Protein AF-A0A7S1UW50-F1 (afdb_monomer_lite)

Secondary structure (DSSP, 8-state):
-HHHHHHHHHHHHS--SGGG---TTSPP--HHHHHHHHHHHHHHHHHTT-SS--HHHHHHHHHHHHHHHHHHHB-TTS-B-TTTT-TT---HHHHTT--

InterPro domains:
  IPR027417 P-loop containing nucleoside triphosphate hydrolase [G3DSA:3.40.50.300] (1-83)
  IPR031327 Mini-chromosome maintenance protein [PTHR11630] (2-91)
  IPR041562 MCM, AAA-lid domain [PF17855] (2-68)

Foldseek 3Di:
DLVLLVVLLCCVQDVPDPVPPDDPLADHSDVVVSVVLVVQQCVVCVVVVHPDRDPVSSVVSSVVVVVVQLVQQADPVRDGHRNRNDPVDDPPVVVVVVD

pLDDT: mean 75.84, std 18.44, range [42.31, 97.25]

Structure (mmCIF, N/CA/C/O backbone):
data_AF-A0A7S1UW50-F1
#
_entry.id   AF-A0A7S1UW50-F1
#
loop_
_atom_site.group_PDB
_atom_site.id
_atom_site.type_symbol
_atom_site.label_atom_id
_atom_site.label_alt_id
_atom_site.label_comp_id
_atom_site.label_asym_id
_atom_site.label_entity_id
_atom_site.label_seq_id
_atom_site.pdbx_PDB_ins_code
_atom_site.Cartn_x
_atom_site.Cartn_y
_atom_site.Cartn_z
_atom_site.occupancy
_atom_site.B_iso_or_equiv
_atom_site.auth_seq_id
_atom_site.auth_comp_id
_atom_site.auth_asym_id
_atom_site.auth_atom_id
_atom_site.pdbx_PDB_model_num
ATOM 1 N N . ALA A 1 1 ? -9.213 6.275 1.592 1.00 87.31 1 ALA A N 1
ATOM 2 C CA . ALA A 1 1 ? -8.566 4.966 1.321 1.00 87.31 1 ALA A CA 1
ATOM 3 C C . ALA A 1 1 ? -8.734 4.488 -0.131 1.00 87.31 1 ALA A C 1
ATOM 5 O O . ALA A 1 1 ? -7.759 4.489 -0.870 1.00 87.31 1 ALA A O 1
ATOM 6 N N . ALA A 1 2 ? -9.939 4.103 -0.581 1.00 90.62 2 ALA A N 1
ATOM 7 C CA . ALA A 1 2 ? -10.135 3.483 -1.905 1.00 90.62 2 ALA A CA 1
ATOM 8 C C . ALA A 1 2 ? -9.682 4.353 -3.098 1.00 90.62 2 ALA A C 1
ATOM 10 O O . ALA A 1 2 ? -9.067 3.836 -4.031 1.00 90.62 2 ALA A O 1
ATOM 11 N N . SER A 1 3 ? -9.936 5.667 -3.054 1.00 93.12 3 SER A N 1
ATOM 12 C CA . SER A 1 3 ? -9.510 6.604 -4.104 1.00 93.12 3 SER A CA 1
ATOM 13 C C . SER A 1 3 ? -7.991 6.628 -4.289 1.00 93.12 3 SER A C 1
ATOM 15 O O . SER A 1 3 ? -7.530 6.599 -5.422 1.00 93.12 3 SER A O 1
ATOM 17 N N . ILE A 1 4 ? -7.228 6.569 -3.194 1.00 93.56 4 ILE A N 1
ATOM 18 C CA . ILE A 1 4 ? -5.755 6.585 -3.199 1.00 93.56 4 ILE A CA 1
ATOM 19 C C . ILE A 1 4 ? -5.203 5.329 -3.868 1.00 93.56 4 ILE A C 1
ATOM 21 O O . ILE A 1 4 ? -4.358 5.412 -4.754 1.00 93.56 4 ILE A O 1
ATOM 25 N N . LEU A 1 5 ? -5.726 4.156 -3.496 1.00 91.38 5 LEU A N 1
ATOM 26 C CA . LEU A 1 5 ? -5.307 2.891 -4.106 1.00 91.38 5 LEU A CA 1
ATOM 27 C C . LEU A 1 5 ? -5.638 2.852 -5.603 1.00 91.38 5 LEU A C 1
ATOM 29 O O . LEU A 1 5 ? -4.839 2.364 -6.402 1.00 91.38 5 LEU A O 1
ATOM 33 N N . LYS A 1 6 ? -6.806 3.383 -5.989 1.00 90.94 6 LYS A N 1
ATOM 34 C CA . LYS A 1 6 ? -7.215 3.496 -7.393 1.00 90.94 6 LYS A CA 1
ATOM 35 C C . LYS A 1 6 ? -6.283 4.428 -8.161 1.00 90.94 6 LYS A C 1
ATOM 37 O O . LYS A 1 6 ? -5.825 4.051 -9.233 1.00 90.94 6 LYS A O 1
ATOM 42 N N . GLU A 1 7 ? -6.019 5.618 -7.639 1.00 90.25 7 GLU A N 1
ATOM 43 C CA . GLU A 1 7 ? -5.156 6.610 -8.279 1.00 90.25 7 GLU A CA 1
ATOM 44 C C . GLU A 1 7 ? -3.735 6.074 -8.456 1.00 90.25 7 GLU A C 1
ATOM 46 O O . GLU A 1 7 ? -3.210 6.079 -9.569 1.00 90.25 7 GLU A O 1
ATOM 51 N N . TYR A 1 8 ? -3.165 5.484 -7.403 1.00 88.38 8 TYR A N 1
ATOM 52 C CA . TYR A 1 8 ? -1.866 4.826 -7.476 1.00 88.38 8 TYR A CA 1
ATOM 53 C C . TYR A 1 8 ? -1.837 3.723 -8.542 1.00 88.38 8 TYR A C 1
ATOM 55 O O . TYR A 1 8 ? -0.941 3.694 -9.384 1.00 88.38 8 TYR A O 1
ATOM 63 N N . PHE A 1 9 ? -2.846 2.845 -8.566 1.00 87.19 9 PHE A N 1
ATOM 64 C CA . PHE A 1 9 ? -2.944 1.780 -9.565 1.00 87.19 9 PHE A CA 1
ATOM 65 C C . PHE A 1 9 ? -3.059 2.317 -11.000 1.00 87.19 9 PHE A C 1
ATOM 67 O O . PHE A 1 9 ? -2.434 1.767 -11.909 1.00 87.19 9 PHE A O 1
ATOM 74 N N . MET A 1 10 ? -3.836 3.382 -11.217 1.00 87.31 10 MET A N 1
ATOM 75 C CA . MET A 1 10 ? -3.984 3.997 -12.540 1.00 87.31 10 MET A CA 1
ATOM 76 C C . MET A 1 10 ? -2.679 4.640 -13.004 1.00 87.31 10 MET A C 1
ATOM 78 O O . MET A 1 10 ? -2.274 4.390 -14.136 1.00 87.31 10 MET A O 1
ATOM 82 N N . ASN A 1 11 ? -1.982 5.357 -12.120 1.00 84.19 11 ASN A N 1
ATOM 83 C CA . ASN A 1 11 ? -0.675 5.950 -12.408 1.00 84.19 11 ASN A CA 1
ATOM 84 C C . ASN A 1 11 ? 0.384 4.887 -12.732 1.00 84.19 11 ASN A C 1
ATOM 86 O O . ASN A 1 11 ? 1.231 5.087 -13.602 1.00 84.19 11 ASN A O 1
ATOM 90 N N . LEU A 1 12 ? 0.326 3.732 -12.063 1.00 77.75 12 LEU A N 1
ATOM 91 C CA . LEU A 1 12 ? 1.217 2.608 -12.338 1.00 77.75 12 LEU A CA 1
ATOM 92 C C . LEU A 1 12 ? 0.896 1.974 -13.707 1.00 77.75 12 LEU A C 1
ATOM 94 O O . LEU A 1 12 ? 1.790 1.625 -14.482 1.00 77.75 12 LEU A O 1
ATOM 98 N N . ARG A 1 13 ? -0.395 1.797 -14.017 1.00 77.81 13 ARG A N 1
ATOM 99 C CA . ARG A 1 13 ? -0.859 1.105 -15.227 1.00 77.81 13 ARG A CA 1
ATOM 100 C C . ARG A 1 13 ? -0.731 1.946 -16.495 1.00 77.81 13 ARG A C 1
ATOM 102 O O . ARG A 1 13 ? -0.337 1.393 -17.521 1.00 77.81 13 ARG A O 1
ATOM 109 N N . TYR A 1 14 ? -1.061 3.228 -16.412 1.00 77.62 14 TYR A N 1
ATOM 110 C CA . TYR A 1 14 ? -1.041 4.190 -17.509 1.00 77.62 14 TYR A CA 1
ATOM 111 C C . TYR A 1 14 ? -0.127 5.356 -17.126 1.00 77.62 14 TYR A C 1
ATOM 113 O O . TYR A 1 14 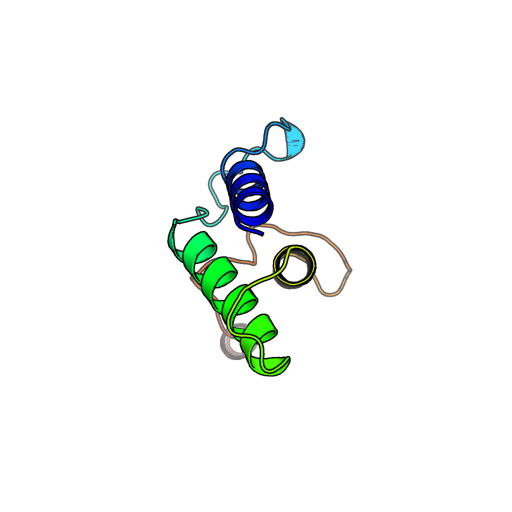? -0.617 6.419 -16.746 1.00 77.62 14 TYR A O 1
ATOM 121 N N . PRO A 1 15 ? 1.202 5.164 -17.166 1.00 69.75 15 PRO A N 1
ATOM 122 C CA . PRO A 1 1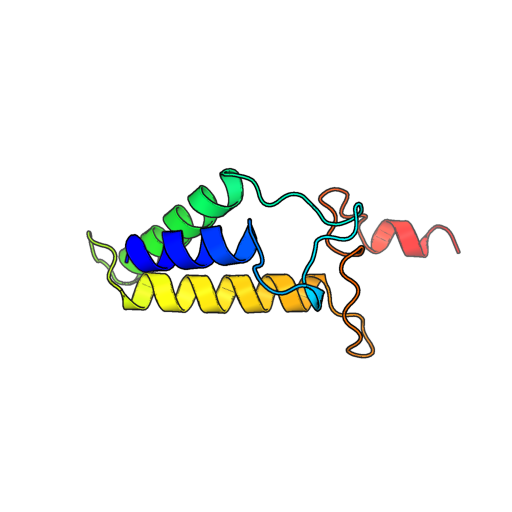5 ? 2.114 6.261 -16.902 1.00 69.75 15 PRO A CA 1
ATOM 123 C C . PRO A 1 15 ? 1.921 7.338 -17.975 1.00 69.75 15 PRO A C 1
ATOM 125 O O . PRO A 1 15 ? 2.130 7.084 -19.157 1.00 69.75 15 PRO A O 1
ATOM 128 N N . THR A 1 16 ? 1.512 8.532 -17.555 1.00 61.69 16 THR A N 1
ATOM 129 C CA . THR A 1 16 ? 1.293 9.698 -18.430 1.00 61.69 16 THR A CA 1
ATOM 130 C C . THR A 1 16 ? 2.604 10.296 -18.953 1.00 61.69 16 THR A C 1
ATOM 132 O O . THR A 1 16 ? 2.604 11.079 -19.894 1.00 61.69 16 THR A O 1
ATOM 135 N N . ASP A 1 17 ? 3.724 9.941 -18.325 1.00 61.22 17 ASP A N 1
ATOM 136 C CA . ASP A 1 17 ? 5.049 10.473 -18.618 1.00 61.22 17 ASP A CA 1
ATOM 137 C C . ASP A 1 17 ? 5.721 9.661 -19.739 1.00 61.22 17 ASP A C 1
ATOM 139 O O . ASP A 1 17 ? 5.911 8.445 -19.612 1.00 61.22 17 ASP A O 1
ATOM 143 N N . GLU A 1 18 ? 6.092 10.329 -20.833 1.00 54.94 18 GLU A N 1
ATOM 144 C CA . GLU A 1 18 ? 6.716 9.726 -22.018 1.00 54.94 18 GLU A CA 1
ATOM 145 C C . GLU A 1 18 ? 8.025 8.992 -21.669 1.00 54.94 18 GLU A C 1
ATOM 147 O O . GLU A 1 18 ? 8.354 7.960 -22.252 1.00 54.94 18 GLU A O 1
ATOM 152 N N . HIS A 1 19 ? 8.745 9.443 -20.635 1.00 53.91 19 HIS A N 1
ATOM 153 C CA . HIS A 1 19 ? 9.968 8.788 -20.153 1.00 53.91 19 HIS A CA 1
ATOM 154 C C . HIS A 1 19 ? 9.694 7.542 -19.291 1.00 53.91 19 HIS A C 1
ATOM 156 O O . HIS A 1 19 ? 10.587 6.721 -19.050 1.00 53.91 19 HIS A O 1
ATOM 162 N N . ARG A 1 20 ? 8.451 7.358 -18.827 1.00 53.06 20 ARG A N 1
ATOM 163 C CA . ARG A 1 20 ? 8.001 6.181 -18.069 1.00 53.06 20 ARG A CA 1
ATOM 164 C C . ARG A 1 20 ? 7.292 5.141 -18.928 1.00 53.06 20 ARG A C 1
ATOM 166 O O . ARG A 1 20 ? 7.009 4.068 -18.382 1.00 53.06 20 ARG A O 1
ATOM 173 N N . VAL A 1 21 ? 7.069 5.418 -20.218 1.00 53.31 21 VAL A N 1
ATOM 174 C CA . VAL A 1 21 ? 6.481 4.486 -21.191 1.00 53.31 21 VAL A CA 1
ATOM 175 C C . VAL A 1 21 ? 7.143 3.123 -21.038 1.00 53.31 21 VAL A C 1
ATOM 177 O O . VAL A 1 21 ? 8.371 2.997 -20.967 1.00 53.31 21 VAL A O 1
ATOM 180 N N . ARG A 1 22 ? 6.304 2.097 -20.879 1.00 53.19 22 ARG A N 1
ATOM 181 C CA . ARG A 1 22 ? 6.757 0.719 -20.720 1.00 53.19 22 A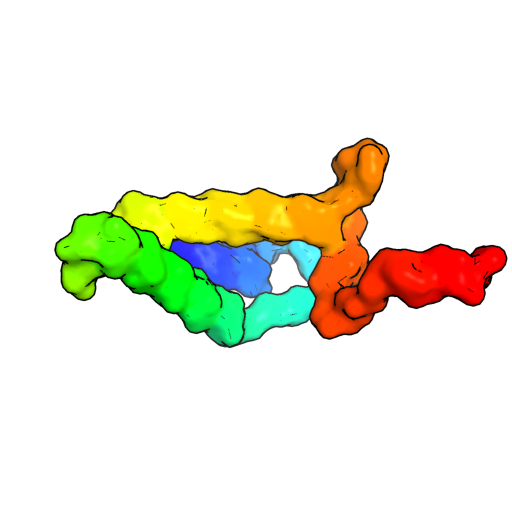RG A CA 1
ATOM 182 C C . ARG A 1 22 ? 7.588 0.352 -21.943 1.00 53.19 22 ARG A C 1
ATOM 184 O O . ARG A 1 22 ? 7.037 0.211 -23.029 1.00 53.19 22 ARG A O 1
ATOM 191 N N . LYS A 1 23 ? 8.895 0.158 -21.754 1.00 50.91 23 LYS A N 1
ATOM 192 C CA . LYS A 1 23 ? 9.651 -0.708 -22.660 1.00 50.91 23 LYS A CA 1
ATOM 193 C C . LYS A 1 23 ? 8.974 -2.077 -22.620 1.00 50.91 23 LYS A C 1
ATOM 195 O O . LYS A 1 23 ? 8.565 -2.511 -21.538 1.00 50.91 23 LYS A O 1
ATOM 200 N N . GLU A 1 24 ? 8.834 -2.701 -23.782 1.00 50.59 24 GLU A N 1
ATOM 201 C CA . GLU A 1 24 ? 8.071 -3.936 -24.024 1.00 50.59 24 GLU A CA 1
ATOM 202 C C . GLU A 1 24 ? 8.424 -5.085 -23.051 1.00 50.59 24 GLU A C 1
ATOM 204 O O . GLU A 1 24 ? 7.588 -5.944 -22.789 1.00 50.59 24 GLU A O 1
ATOM 209 N N . ASP A 1 25 ? 9.593 -5.021 -22.406 1.00 49.84 25 ASP A N 1
ATOM 210 C CA . ASP A 1 25 ? 10.100 -5.988 -21.423 1.00 49.84 25 ASP A CA 1
ATOM 211 C C . ASP A 1 25 ? 9.630 -5.781 -19.965 1.00 49.84 25 ASP A C 1
ATOM 213 O O . ASP A 1 25 ? 10.055 -6.501 -19.060 1.00 49.84 25 ASP A O 1
ATOM 217 N N . THR A 1 26 ? 8.770 -4.796 -19.682 1.00 55.62 26 THR A N 1
ATOM 218 C CA . THR A 1 26 ? 8.318 -4.525 -18.301 1.00 55.62 26 THR A CA 1
ATOM 219 C C . THR A 1 26 ? 7.098 -5.375 -17.941 1.00 55.62 26 THR A C 1
ATOM 221 O O . THR A 1 26 ? 6.100 -5.376 -18.663 1.00 55.62 26 THR A O 1
ATOM 224 N N . VAL A 1 27 ? 7.128 -6.048 -16.781 1.00 57.91 27 VAL A N 1
ATOM 225 C CA . VAL A 1 27 ? 6.009 -6.873 -16.285 1.00 57.91 27 VAL A CA 1
ATOM 226 C C . VAL A 1 27 ? 4.697 -6.080 -16.311 1.00 57.91 27 VAL A C 1
ATOM 228 O O . VAL A 1 27 ? 4.620 -4.998 -15.719 1.00 57.91 27 VAL A O 1
ATOM 231 N N . PRO A 1 28 ? 3.634 -6.597 -16.950 1.00 60.38 28 PRO A N 1
ATOM 232 C CA . PRO A 1 28 ? 2.363 -5.899 -16.993 1.00 60.38 28 PRO A CA 1
ATOM 233 C C . PRO A 1 28 ? 1.775 -5.777 -15.584 1.00 60.38 28 PRO A C 1
ATOM 235 O O . PRO A 1 28 ? 1.613 -6.760 -14.861 1.00 60.38 28 PRO A O 1
ATOM 238 N N . ILE A 1 29 ? 1.405 -4.556 -15.199 1.00 70.00 29 ILE A N 1
ATOM 239 C CA . ILE A 1 29 ? 0.648 -4.307 -13.967 1.00 70.00 29 ILE A CA 1
ATOM 240 C C . ILE A 1 29 ? -0.770 -4.821 -14.168 1.00 70.00 29 ILE A C 1
ATOM 242 O O . ILE A 1 29 ? -1.538 -4.289 -14.975 1.00 70.00 29 ILE A O 1
ATOM 246 N N . THR A 1 30 ? -1.082 -5.902 -13.459 1.00 76.81 30 THR A N 1
ATOM 247 C CA . THR A 1 30 ? -2.360 -6.612 -13.532 1.00 76.81 30 THR A CA 1
ATOM 248 C C . THR A 1 30 ? -3.261 -6.247 -12.358 1.00 76.81 30 THR A C 1
ATOM 250 O O . THR A 1 30 ? -2.817 -5.712 -11.341 1.00 76.81 30 THR A O 1
ATOM 253 N N . THR A 1 31 ? -4.543 -6.589 -12.468 1.00 82.38 31 THR A N 1
ATOM 254 C CA . THR A 1 31 ? -5.540 -6.445 -11.392 1.00 82.38 31 THR A CA 1
ATOM 255 C C . THR A 1 31 ? -5.121 -7.130 -10.088 1.00 82.38 31 THR A C 1
ATOM 257 O O . THR A 1 31 ? -5.486 -6.663 -9.013 1.00 82.38 31 THR A O 1
ATOM 260 N N . ARG A 1 32 ? -4.264 -8.160 -10.153 1.00 83.38 32 ARG A N 1
ATOM 261 C CA . ARG A 1 32 ? -3.674 -8.818 -8.977 1.00 83.38 32 ARG A CA 1
ATOM 262 C C . ARG A 1 32 ? -2.923 -7.845 -8.064 1.00 83.38 32 ARG A C 1
ATOM 264 O O . ARG A 1 32 ? -2.927 -8.036 -6.850 1.00 83.38 32 ARG A O 1
ATOM 271 N N . GLN A 1 33 ? -2.278 -6.819 -8.623 1.00 84.44 33 GLN A N 1
ATOM 272 C CA . GLN A 1 33 ? -1.574 -5.815 -7.821 1.00 84.44 33 GLN A CA 1
ATOM 273 C C . GLN A 1 33 ? -2.553 -4.936 -7.043 1.00 84.44 33 GLN A C 1
ATOM 275 O O . GLN A 1 33 ? -2.324 -4.677 -5.866 1.00 84.44 33 GLN A O 1
ATOM 280 N N . LEU A 1 34 ? -3.683 -4.562 -7.650 1.00 89.81 34 LEU A N 1
ATOM 281 C CA . LEU A 1 34 ? -4.736 -3.826 -6.951 1.00 89.81 34 LEU A CA 1
ATOM 282 C C . LEU A 1 34 ? -5.307 -4.644 -5.785 1.00 89.81 34 LEU A C 1
ATOM 284 O O . LEU A 1 34 ? -5.442 -4.131 -4.679 1.00 89.81 34 LEU A O 1
ATOM 288 N N . GLU A 1 35 ? -5.575 -5.934 -5.993 1.00 91.81 35 GLU A N 1
ATOM 289 C CA . GLU A 1 35 ? -6.014 -6.809 -4.902 1.00 91.81 35 GLU A CA 1
ATOM 290 C C . GLU A 1 35 ? -4.966 -6.945 -3.792 1.00 91.81 35 GLU A C 1
ATOM 292 O O . GLU A 1 35 ? -5.315 -7.028 -2.616 1.00 91.81 35 GLU A O 1
ATOM 297 N N . ALA A 1 36 ? -3.679 -6.999 -4.151 1.00 91.69 36 ALA A N 1
ATOM 298 C CA . ALA A 1 36 ? -2.598 -7.053 -3.175 1.00 91.69 36 ALA A CA 1
ATOM 299 C C . ALA A 1 36 ? -2.557 -5.779 -2.319 1.00 91.69 36 ALA A C 1
ATOM 301 O O . ALA A 1 36 ? -2.475 -5.890 -1.099 1.00 91.69 36 ALA A O 1
ATOM 302 N N . LEU A 1 37 ? -2.698 -4.600 -2.934 1.00 92.69 37 LEU A N 1
ATOM 303 C CA . LEU A 1 37 ? -2.797 -3.323 -2.222 1.00 92.69 37 LEU A CA 1
ATOM 304 C C . LEU A 1 37 ? -3.989 -3.313 -1.253 1.00 92.69 37 LEU A C 1
ATOM 306 O O . LEU A 1 37 ? -3.822 -2.987 -0.083 1.00 92.69 37 LEU A O 1
ATOM 310 N N . ILE A 1 38 ? -5.168 -3.758 -1.704 1.00 95.00 38 ILE A N 1
ATOM 311 C CA . ILE A 1 38 ? -6.366 -3.849 -0.853 1.00 95.00 38 ILE A CA 1
ATOM 312 C C . ILE A 1 38 ? -6.119 -4.776 0.346 1.00 95.00 38 ILE A C 1
ATOM 314 O O . ILE A 1 38 ? -6.410 -4.401 1.482 1.00 95.00 38 ILE A O 1
ATOM 318 N N . ARG A 1 39 ? -5.549 -5.967 0.115 1.00 96.56 39 ARG A N 1
ATOM 319 C CA . ARG A 1 39 ? -5.239 -6.931 1.185 1.00 96.56 39 ARG A CA 1
ATOM 320 C C . ARG A 1 39 ? -4.235 -6.370 2.193 1.00 96.56 39 ARG A C 1
ATOM 322 O O . ARG A 1 39 ? -4.423 -6.565 3.391 1.00 96.56 39 ARG A O 1
ATOM 329 N N . LEU A 1 40 ? -3.200 -5.668 1.732 1.00 96.06 40 LEU A N 1
ATOM 330 C CA . LEU A 1 40 ? -2.204 -5.038 2.603 1.00 96.06 40 LEU A CA 1
ATOM 331 C C . LEU A 1 40 ? -2.823 -3.927 3.460 1.00 96.06 40 LEU A C 1
ATOM 333 O O . LEU A 1 40 ? -2.603 -3.905 4.669 1.00 96.06 40 LEU A O 1
ATOM 337 N N . SER A 1 41 ? -3.655 -3.059 2.878 1.00 96.94 41 SER A N 1
ATOM 338 C CA . SER A 1 41 ? -4.321 -1.994 3.640 1.00 96.94 41 SER A CA 1
ATOM 339 C C . SER A 1 41 ? -5.294 -2.559 4.680 1.00 96.94 41 SER A C 1
ATOM 341 O O . SER A 1 41 ? -5.343 -2.076 5.808 1.00 96.94 41 SER A O 1
ATOM 343 N N . GLN A 1 42 ? -6.018 -3.634 4.349 1.00 97.12 42 GLN A N 1
ATOM 344 C CA . GLN A 1 42 ? -6.856 -4.357 5.314 1.00 97.12 42 GLN A CA 1
ATOM 345 C C . GLN A 1 42 ? -6.032 -5.016 6.427 1.00 97.12 42 GLN A C 1
ATOM 347 O O . GLN A 1 42 ? -6.453 -5.017 7.581 1.00 97.12 42 GLN A O 1
ATOM 352 N N . ALA A 1 43 ? -4.867 -5.581 6.103 1.00 97.25 43 ALA A N 1
ATOM 353 C CA . ALA A 1 43 ? -3.982 -6.180 7.096 1.00 97.25 43 ALA A CA 1
ATOM 354 C C . ALA A 1 43 ? -3.447 -5.133 8.087 1.00 97.25 43 ALA A C 1
ATOM 356 O O . ALA A 1 43 ? -3.433 -5.405 9.286 1.00 97.25 43 ALA A O 1
ATOM 357 N N . ARG A 1 44 ? -3.084 -3.929 7.618 1.00 96.25 44 ARG A N 1
ATOM 358 C CA . ARG A 1 44 ? -2.667 -2.817 8.492 1.00 96.25 44 ARG A CA 1
ATOM 359 C C . ARG A 1 44 ? -3.808 -2.361 9.404 1.00 96.25 44 ARG A C 1
ATOM 361 O O . ARG A 1 44 ? -3.610 -2.265 10.611 1.00 96.25 44 ARG A O 1
ATOM 368 N N . ALA A 1 45 ? -5.020 -2.196 8.869 1.00 97.19 45 ALA A N 1
ATOM 369 C CA . ALA A 1 45 ? -6.194 -1.866 9.680 1.00 97.19 45 ALA A CA 1
ATOM 370 C C . ALA A 1 45 ? -6.439 -2.906 10.792 1.00 97.19 45 ALA A C 1
ATOM 372 O O . ALA A 1 45 ? -6.596 -2.534 11.956 1.00 97.19 45 ALA A O 1
ATOM 373 N N . LYS A 1 46 ? -6.352 -4.203 10.457 1.00 97.19 46 LYS A N 1
ATOM 374 C CA . LYS A 1 46 ? -6.466 -5.311 11.421 1.00 97.19 46 LYS A CA 1
ATOM 375 C C . LYS A 1 46 ? -5.348 -5.322 12.464 1.00 97.19 46 LYS A C 1
ATOM 377 O O . LYS A 1 46 ? -5.623 -5.598 13.626 1.00 97.19 46 LYS A O 1
ATOM 382 N N . ALA A 1 47 ? -4.110 -5.009 12.079 1.00 96.94 47 ALA A N 1
ATOM 383 C CA . ALA A 1 47 ? -2.987 -4.900 13.014 1.00 96.94 47 ALA A CA 1
ATOM 384 C C . ALA A 1 47 ? -3.205 -3.779 14.046 1.00 96.94 47 ALA A C 1
ATOM 386 O O . ALA A 1 47 ? -2.781 -3.898 15.192 1.00 96.94 47 ALA A O 1
ATOM 387 N N . CYS A 1 48 ? -3.930 -2.730 13.659 1.00 96.12 48 CYS A N 1
ATOM 388 C CA . CYS A 1 48 ? -4.374 -1.656 14.545 1.00 96.12 48 CYS A CA 1
ATOM 389 C C . CYS A 1 48 ? -5.709 -1.951 15.255 1.00 96.12 48 CYS A C 1
ATOM 391 O O . CYS A 1 48 ? -6.284 -1.033 15.833 1.00 96.12 48 CYS A O 1
ATOM 393 N N . LEU A 1 49 ? -6.223 -3.188 15.194 1.00 97.00 49 LEU A N 1
ATOM 394 C CA . LEU A 1 49 ? -7.509 -3.603 15.774 1.00 97.00 49 LEU A CA 1
ATOM 395 C C . LEU A 1 49 ? -8.715 -2.783 15.272 1.00 97.00 49 LEU A C 1
ATOM 397 O O . LEU A 1 49 ? -9.660 -2.534 16.018 1.00 97.00 49 LEU A O 1
ATOM 401 N N . ARG A 1 50 ? -8.687 -2.350 14.005 1.00 96.88 50 ARG A N 1
ATOM 402 C CA . ARG A 1 50 ? -9.777 -1.604 13.359 1.00 96.88 50 ARG A CA 1
ATOM 403 C C . ARG A 1 50 ? -10.494 -2.454 12.317 1.00 96.88 50 ARG A C 1
ATOM 405 O O . ARG A 1 50 ? -9.858 -3.165 11.539 1.00 96.88 50 ARG A O 1
ATOM 412 N N . ASP A 1 51 ? -11.811 -2.280 12.240 1.00 95.12 51 ASP A N 1
ATOM 413 C CA . ASP A 1 51 ? -12.665 -2.943 11.243 1.00 95.12 51 ASP A CA 1
ATOM 414 C C . ASP A 1 51 ? -12.672 -2.234 9.880 1.00 95.12 51 ASP A C 1
ATOM 416 O O . ASP A 1 51 ? -13.008 -2.834 8.858 1.00 95.12 51 ASP A O 1
ATOM 420 N N . TYR A 1 52 ? -12.272 -0.958 9.849 1.00 95.75 52 TYR A N 1
ATOM 421 C CA . TYR A 1 52 ? -12.280 -0.123 8.650 1.00 95.75 52 TYR A CA 1
ATOM 422 C C . TYR A 1 52 ? -10.880 0.377 8.307 1.00 95.75 52 TYR A C 1
ATOM 424 O O . TYR A 1 52 ? -10.083 0.716 9.180 1.00 95.75 52 TYR A O 1
ATOM 432 N N . VAL A 1 53 ? -10.610 0.449 7.005 1.00 97.00 53 VAL A N 1
ATOM 433 C CA . VAL A 1 53 ? -9.356 0.964 6.449 1.00 97.00 53 VAL A CA 1
ATOM 434 C C . VAL A 1 53 ? -9.427 2.486 6.375 1.00 97.00 53 VAL A C 1
ATOM 436 O O . VAL A 1 53 ? -10.310 3.031 5.705 1.00 97.00 53 VAL A O 1
ATOM 439 N N . LEU A 1 54 ? -8.481 3.168 7.017 1.00 96.94 54 LEU A N 1
ATOM 440 C CA . LEU A 1 54 ? -8.346 4.616 6.928 1.00 96.94 54 LEU A CA 1
ATOM 441 C C . LEU A 1 54 ? -7.468 5.031 5.744 1.00 96.94 54 LEU A C 1
ATOM 443 O O . LEU A 1 54 ? -6.848 4.232 5.045 1.00 96.94 54 LEU A O 1
ATOM 447 N N . GLU A 1 55 ? -7.462 6.327 5.473 1.00 96.38 55 GLU A N 1
ATOM 448 C CA . GLU A 1 55 ? -6.633 6.936 4.437 1.00 96.38 55 GLU A CA 1
ATOM 449 C C . GLU A 1 55 ? -5.134 6.709 4.653 1.00 96.38 55 GLU A C 1
ATOM 451 O O . GLU A 1 55 ? -4.450 6.283 3.726 1.00 96.38 55 GLU A O 1
ATOM 456 N N . GLU A 1 56 ? -4.666 6.872 5.886 1.00 95.88 56 GLU A N 1
ATOM 457 C CA . GLU A 1 56 ? -3.299 6.560 6.309 1.00 95.88 56 GLU A CA 1
ATOM 458 C C . GLU A 1 56 ? -2.880 5.119 5.975 1.00 95.88 56 GLU A C 1
ATOM 460 O O . GLU A 1 56 ? -1.754 4.892 5.549 1.00 95.88 56 GLU A O 1
ATOM 465 N N . ASP A 1 57 ? -3.790 4.140 6.071 1.00 96.56 57 ASP A N 1
ATOM 466 C CA . ASP A 1 57 ? -3.463 2.751 5.731 1.00 96.56 57 ASP A CA 1
ATOM 467 C C . ASP A 1 57 ? -3.178 2.568 4.244 1.00 96.56 57 ASP A C 1
ATOM 469 O O . ASP A 1 57 ? -2.393 1.706 3.849 1.00 96.56 57 ASP A O 1
ATOM 473 N N . ALA A 1 58 ? -3.860 3.345 3.407 1.00 96.00 58 ALA A N 1
ATOM 474 C CA . ALA A 1 58 ? -3.648 3.312 1.972 1.00 96.00 58 ALA A CA 1
ATOM 475 C C . ALA A 1 58 ? -2.339 4.014 1.597 1.00 96.00 58 ALA A C 1
ATOM 477 O O . ALA A 1 58 ? -1.612 3.500 0.750 1.00 96.00 58 ALA A O 1
ATOM 478 N N . LEU A 1 59 ? -2.028 5.145 2.239 1.00 95.69 59 LEU A N 1
ATOM 479 C CA . LEU A 1 59 ? -0.800 5.906 1.994 1.00 95.69 59 LEU A CA 1
ATOM 480 C C . LEU A 1 59 ? 0.448 5.088 2.342 1.00 95.69 59 LEU A C 1
ATOM 482 O O . LEU A 1 59 ? 1.328 4.938 1.497 1.00 95.69 59 LEU A O 1
ATOM 486 N N . ASP A 1 60 ? 0.469 4.464 3.518 1.00 95.44 60 ASP A N 1
ATOM 487 C CA . ASP A 1 60 ? 1.573 3.603 3.952 1.00 95.44 60 ASP A CA 1
ATOM 488 C C . ASP A 1 60 ? 1.816 2.432 2.996 1.00 95.44 60 ASP A C 1
ATOM 490 O O . ASP A 1 60 ? 2.951 2.088 2.668 1.00 95.44 60 ASP A O 1
ATOM 494 N N . VAL A 1 61 ? 0.740 1.796 2.529 1.00 95.06 61 VAL A N 1
ATOM 495 C CA . VAL A 1 61 ? 0.838 0.657 1.609 1.00 95.06 61 VAL A CA 1
ATOM 496 C C . VAL A 1 61 ? 1.331 1.097 0.231 1.00 95.06 61 VAL A C 1
ATOM 498 O O . VAL A 1 61 ? 2.108 0.376 -0.397 1.00 95.06 61 VAL A O 1
ATOM 501 N N . VAL A 1 62 ? 0.916 2.275 -0.237 1.00 92.94 62 VAL A N 1
ATOM 502 C CA . VAL A 1 62 ? 1.417 2.878 -1.480 1.00 92.94 62 VAL A CA 1
ATOM 503 C C . VAL A 1 62 ? 2.908 3.198 -1.376 1.00 92.94 62 VAL A C 1
ATOM 505 O O . VAL A 1 62 ? 3.667 2.894 -2.302 1.00 92.94 62 VAL A O 1
ATOM 508 N N . GLU A 1 63 ? 3.347 3.760 -0.251 1.00 93.31 63 GLU A N 1
ATOM 509 C CA . GLU A 1 63 ? 4.761 4.025 0.011 1.00 93.31 63 GLU A CA 1
ATOM 510 C C . GLU A 1 63 ? 5.569 2.719 0.030 1.00 93.31 63 GLU A C 1
ATOM 512 O O . GLU A 1 63 ? 6.580 2.596 -0.667 1.00 93.31 63 GLU A O 1
ATOM 517 N N . LEU A 1 64 ? 5.086 1.710 0.760 1.00 91.94 64 LEU A N 1
ATOM 518 C CA . LEU A 1 64 ? 5.713 0.392 0.845 1.00 91.94 64 LEU A CA 1
ATOM 519 C C . LEU A 1 64 ? 5.849 -0.268 -0.532 1.00 91.94 64 LEU A C 1
ATOM 521 O O . LEU A 1 64 ? 6.910 -0.806 -0.863 1.00 91.94 64 LEU A O 1
ATOM 525 N N . MET A 1 65 ? 4.789 -0.235 -1.344 1.00 87.50 65 MET A N 1
ATOM 526 C CA . MET A 1 65 ? 4.806 -0.816 -2.686 1.00 87.50 65 MET A CA 1
ATOM 527 C C . MET A 1 65 ? 5.783 -0.078 -3.603 1.00 87.50 65 MET A C 1
ATOM 529 O O . MET A 1 65 ? 6.532 -0.721 -4.334 1.00 87.50 65 MET A O 1
ATOM 533 N N . SER A 1 66 ? 5.827 1.253 -3.529 1.00 85.94 66 SER A N 1
ATOM 534 C CA . SER A 1 66 ? 6.747 2.061 -4.339 1.00 85.94 66 SER A CA 1
ATOM 535 C C . SER A 1 66 ? 8.204 1.727 -4.018 1.00 85.94 66 SER A C 1
ATOM 537 O O . SER A 1 66 ? 8.966 1.404 -4.929 1.00 85.94 66 SER A O 1
ATOM 539 N N . LYS A 1 67 ? 8.555 1.648 -2.727 1.00 86.50 67 LYS A N 1
ATOM 540 C CA . LYS A 1 67 ? 9.887 1.205 -2.279 1.00 86.50 67 LYS A CA 1
ATOM 541 C C . LYS A 1 67 ? 10.202 -0.225 -2.712 1.00 86.50 67 LYS A C 1
ATOM 543 O O . LYS A 1 67 ? 11.316 -0.506 -3.137 1.00 86.50 67 LYS A O 1
ATOM 548 N N . SER A 1 68 ? 9.226 -1.131 -2.640 1.00 84.00 68 SER A N 1
ATOM 549 C CA . SER A 1 68 ? 9.413 -2.528 -3.060 1.00 84.00 68 SER A CA 1
ATOM 550 C C . SER A 1 68 ? 9.724 -2.627 -4.555 1.00 84.00 68 SER A C 1
ATOM 552 O O . SER A 1 68 ? 10.606 -3.381 -4.962 1.00 84.00 68 SER A O 1
ATOM 554 N N . VAL A 1 69 ? 9.022 -1.849 -5.385 1.00 77.62 69 VAL A N 1
ATOM 555 C CA . VAL A 1 69 ? 9.295 -1.765 -6.824 1.00 77.62 69 VAL A CA 1
ATOM 556 C C . VAL A 1 69 ? 10.694 -1.199 -7.055 1.00 77.62 69 VAL A C 1
ATOM 558 O O . VAL A 1 69 ? 11.471 -1.820 -7.772 1.00 77.62 69 VAL A O 1
ATOM 561 N N . GLU A 1 70 ? 11.059 -0.093 -6.410 1.00 77.75 70 GLU A N 1
ATOM 562 C CA . GLU A 1 70 ? 12.405 0.486 -6.516 1.00 77.75 70 GLU A CA 1
ATOM 563 C C . GLU A 1 70 ? 13.499 -0.522 -6.146 1.00 77.75 70 GLU A C 1
ATOM 565 O O . GLU A 1 70 ? 14.417 -0.730 -6.933 1.00 77.75 70 GLU A O 1
ATOM 570 N N . GLN A 1 71 ? 13.361 -1.227 -5.020 1.00 75.88 71 GLN A N 1
ATOM 571 C CA . GLN A 1 71 ? 14.321 -2.239 -4.567 1.00 75.88 71 GLN A CA 1
ATOM 572 C C . GLN A 1 71 ? 14.487 -3.394 -5.554 1.00 75.88 71 GLN A C 1
ATOM 574 O O . GLN A 1 71 ? 15.598 -3.860 -5.786 1.00 75.88 71 GLN A O 1
ATOM 579 N N . VAL A 1 72 ? 13.390 -3.873 -6.142 1.00 73.44 72 VAL A N 1
ATOM 580 C CA . VAL A 1 72 ? 13.433 -4.975 -7.115 1.00 73.44 72 VAL A CA 1
ATOM 581 C C . VAL A 1 72 ? 14.097 -4.542 -8.426 1.00 73.44 72 VAL A C 1
ATOM 583 O O . VAL A 1 72 ? 14.697 -5.366 -9.118 1.00 73.44 72 VAL A O 1
ATOM 586 N N . HIS A 1 73 ? 13.979 -3.261 -8.774 1.00 67.75 73 HIS A N 1
ATOM 587 C CA . HIS A 1 73 ? 14.476 -2.722 -10.035 1.00 67.75 73 HIS A CA 1
ATOM 588 C C . HIS A 1 73 ? 15.850 -2.052 -9.852 1.00 67.75 73 HIS A C 1
ATOM 590 O O . HIS A 1 73 ? 16.484 -1.731 -10.844 1.00 67.75 73 HIS A O 1
ATOM 596 N N . GLN A 1 74 ? 16.363 -1.856 -8.634 1.00 68.94 74 GLN A N 1
ATOM 597 C CA . GLN A 1 74 ? 17.708 -1.325 -8.388 1.00 68.94 74 GLN A CA 1
ATOM 598 C C . GLN A 1 74 ? 18.777 -2.428 -8.329 1.00 68.94 74 GLN A C 1
ATOM 600 O O . GLN A 1 74 ? 18.581 -3.505 -7.770 1.00 68.94 74 GLN A O 1
ATOM 605 N N . ASP A 1 75 ? 19.935 -2.151 -8.927 1.00 66.31 75 ASP A N 1
ATOM 606 C CA . ASP A 1 75 ? 21.144 -2.974 -8.853 1.00 66.31 75 ASP A CA 1
ATOM 607 C C . ASP A 1 75 ? 22.011 -2.642 -7.627 1.00 66.31 75 ASP A C 1
ATOM 609 O O . ASP A 1 75 ? 21.821 -1.605 -6.997 1.00 66.31 75 ASP A O 1
ATOM 613 N N . GLU A 1 76 ? 22.997 -3.489 -7.304 1.00 67.56 76 GLU A N 1
ATOM 614 C CA . GLU A 1 76 ? 23.920 -3.319 -6.160 1.00 67.56 76 GLU A CA 1
ATOM 615 C C . GLU A 1 76 ? 24.716 -1.998 -6.227 1.00 67.56 76 GLU A C 1
ATOM 617 O O . GLU A 1 76 ? 25.226 -1.512 -5.222 1.00 67.56 76 GLU A O 1
ATOM 622 N N . LEU A 1 77 ? 24.772 -1.388 -7.414 1.00 68.69 77 LEU A N 1
ATOM 623 C CA . LEU A 1 77 ? 25.394 -0.093 -7.697 1.00 68.69 77 LEU A CA 1
ATOM 624 C C . LEU A 1 77 ? 24.387 1.080 -7.730 1.00 68.69 77 LEU A C 1
ATOM 626 O O . LEU A 1 77 ? 24.732 2.167 -8.186 1.00 68.69 77 LEU A O 1
ATOM 630 N N . GLY A 1 78 ? 23.129 0.870 -7.325 1.00 64.81 78 GLY A N 1
ATOM 631 C CA . GLY A 1 78 ? 22.070 1.892 -7.293 1.00 64.81 78 GLY A CA 1
ATOM 632 C C . GLY A 1 78 ? 21.448 2.236 -8.654 1.00 64.81 78 GLY A C 1
ATOM 633 O O . GLY A 1 78 ? 20.634 3.154 -8.757 1.00 64.81 78 GLY A O 1
ATOM 634 N N . ARG A 1 79 ? 21.804 1.512 -9.722 1.00 67.44 79 ARG A N 1
ATOM 635 C CA . ARG A 1 79 ? 21.255 1.727 -11.073 1.00 67.44 79 ARG A CA 1
ATOM 636 C C . ARG A 1 79 ? 19.890 1.057 -11.201 1.00 67.44 79 ARG A C 1
ATOM 638 O O . ARG A 1 79 ? 19.758 -0.110 -10.857 1.00 67.44 79 ARG A O 1
ATOM 645 N N . THR A 1 80 ? 18.889 1.775 -11.708 1.00 62.41 80 THR A N 1
ATOM 646 C CA . THR A 1 80 ? 17.530 1.233 -11.872 1.00 62.41 80 THR A CA 1
ATOM 647 C C . THR A 1 80 ? 17.396 0.515 -13.222 1.00 62.41 80 THR A C 1
ATOM 649 O O . THR A 1 80 ? 17.352 1.160 -14.266 1.00 62.41 80 THR A O 1
ATOM 652 N N . ASP A 1 81 ? 17.323 -0.813 -13.202 1.00 64.12 81 ASP A N 1
ATOM 653 C CA . ASP A 1 81 ? 17.017 -1.699 -14.323 1.00 64.12 81 ASP A CA 1
ATOM 654 C C . ASP A 1 81 ? 15.608 -2.298 -14.177 1.00 64.12 81 ASP A C 1
ATOM 656 O O . ASP A 1 81 ? 15.344 -3.176 -13.349 1.00 64.12 81 ASP A O 1
ATOM 660 N N . ARG A 1 82 ? 14.682 -1.840 -15.031 1.00 59.22 82 ARG A N 1
ATOM 661 C CA . ARG A 1 82 ? 13.290 -2.300 -14.998 1.00 59.22 82 ARG A CA 1
ATOM 662 C C . ARG A 1 82 ? 13.047 -3.689 -15.606 1.00 59.22 82 ARG A C 1
ATOM 664 O O . ARG A 1 82 ? 11.957 -4.223 -15.419 1.00 59.22 82 ARG A O 1
ATOM 671 N N . GLY A 1 83 ? 14.040 -4.294 -16.263 1.00 59.59 83 GLY A N 1
ATOM 672 C CA . GLY A 1 83 ? 13.969 -5.674 -16.762 1.00 59.59 83 GLY A CA 1
ATOM 673 C C . GLY A 1 83 ? 14.224 -6.732 -15.681 1.00 59.59 83 GLY A C 1
ATOM 674 O O . GLY A 1 83 ? 13.862 -7.897 -15.845 1.00 59.59 83 GLY A O 1
ATOM 675 N N . ARG A 1 84 ? 14.800 -6.337 -14.538 1.00 61.22 84 ARG A N 1
ATOM 676 C CA . ARG A 1 84 ? 15.202 -7.256 -13.460 1.00 61.22 84 ARG A CA 1
ATOM 677 C C . ARG A 1 84 ? 14.032 -7.795 -12.626 1.00 61.22 84 ARG A C 1
ATOM 679 O O . ARG A 1 84 ? 14.123 -8.884 -12.065 1.00 61.22 84 ARG A O 1
ATOM 686 N N . GLY A 1 85 ? 12.920 -7.059 -12.571 1.00 53.78 85 GLY A N 1
ATOM 687 C CA . GLY A 1 85 ? 11.751 -7.347 -11.727 1.00 53.78 85 GLY A CA 1
ATOM 688 C C . GLY A 1 85 ? 10.715 -8.315 -12.304 1.00 53.78 85 GLY A C 1
ATOM 689 O O . GLY A 1 85 ? 9.602 -8.404 -11.784 1.00 53.78 85 GLY A O 1
ATOM 690 N N . GLY A 1 86 ? 11.065 -9.023 -13.380 1.00 53.56 86 GLY A N 1
ATOM 691 C CA . GLY A 1 86 ? 10.246 -10.039 -14.037 1.00 53.56 86 GLY A CA 1
ATOM 692 C C . GLY A 1 86 ? 9.602 -11.053 -13.083 1.00 53.56 86 GLY A C 1
ATOM 693 O O . GLY A 1 86 ? 10.275 -11.610 -12.219 1.00 53.56 86 GLY A O 1
ATOM 694 N N . ALA A 1 87 ? 8.340 -1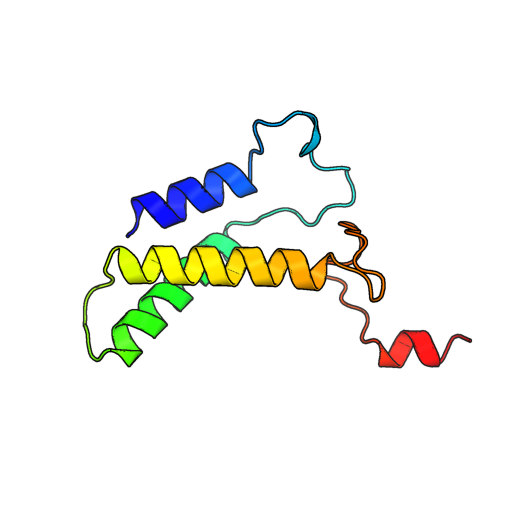1.431 -13.329 1.00 48.69 87 ALA A N 1
ATOM 695 C CA . ALA A 1 87 ? 7.673 -12.582 -12.691 1.00 48.69 87 ALA A CA 1
ATOM 696 C C . ALA A 1 87 ? 8.407 -13.933 -12.901 1.00 48.69 87 ALA A C 1
ATOM 698 O O . ALA A 1 87 ? 8.002 -14.954 -12.351 1.00 48.69 87 ALA A O 1
ATOM 699 N N . GLY A 1 88 ? 9.491 -13.938 -13.681 1.00 47.84 88 GLY A N 1
ATOM 700 C CA . GLY A 1 88 ? 10.421 -15.045 -13.860 1.00 47.84 88 GLY A CA 1
ATOM 701 C C . GLY A 1 88 ? 11.579 -15.064 -12.864 1.00 47.84 88 GLY A C 1
ATOM 702 O O . GLY A 1 88 ? 12.606 -15.634 -13.211 1.00 47.84 88 GLY A O 1
ATOM 703 N N . GLY A 1 89 ? 11.435 -14.441 -11.683 1.00 46.59 89 GLY A N 1
ATOM 704 C CA . GLY A 1 89 ? 12.447 -14.334 -10.627 1.00 46.59 89 GLY A CA 1
ATOM 705 C C . GLY A 1 89 ? 13.369 -15.549 -10.535 1.00 46.59 89 GLY A C 1
ATOM 706 O O . GLY A 1 89 ? 13.091 -16.530 -9.840 1.00 46.59 89 GLY A O 1
ATOM 707 N N . THR A 1 90 ? 14.497 -15.495 -11.239 1.00 46.66 90 THR A N 1
ATOM 708 C CA . THR A 1 90 ? 15.545 -16.490 -11.100 1.00 46.66 90 THR A CA 1
ATOM 709 C C . THR A 1 90 ? 16.234 -16.198 -9.788 1.00 46.66 90 THR A C 1
ATOM 711 O O . THR A 1 90 ? 16.914 -15.187 -9.637 1.00 46.66 90 THR A O 1
ATOM 714 N N . SER A 1 91 ? 16.033 -17.090 -8.820 1.00 46.88 91 SER A N 1
ATOM 715 C CA . SER A 1 91 ? 16.800 -17.106 -7.579 1.00 46.88 91 SER A CA 1
ATOM 716 C C . SER A 1 91 ? 18.283 -16.872 -7.883 1.00 46.88 91 SER A C 1
ATOM 718 O O . SER A 1 91 ? 18.857 -17.575 -8.716 1.00 46.88 91 SER A O 1
ATOM 720 N N . GLN A 1 92 ? 18.914 -15.943 -7.161 1.00 52.81 92 GLN A N 1
ATOM 721 C CA . GLN A 1 92 ? 20.361 -15.675 -7.190 1.00 52.81 92 GLN A CA 1
ATOM 722 C C . GLN A 1 92 ? 21.211 -16.965 -7.074 1.00 52.81 92 GLN A C 1
ATOM 724 O O . GLN A 1 92 ? 22.324 -17.037 -7.592 1.00 52.81 92 GLN A O 1
ATOM 729 N N . ARG A 1 93 ? 20.668 -18.042 -6.472 1.00 50.09 93 ARG A N 1
ATOM 730 C CA . ARG A 1 93 ? 21.313 -19.372 -6.422 1.00 50.09 93 ARG A CA 1
ATOM 731 C C . ARG A 1 93 ? 21.508 -20.023 -7.796 1.00 50.09 93 ARG A C 1
ATOM 733 O O . ARG A 1 93 ? 22.429 -20.819 -7.935 1.00 50.09 93 ARG A O 1
ATOM 740 N N . LYS A 1 94 ? 20.670 -19.724 -8.797 1.00 45.31 94 LYS A N 1
ATOM 741 C CA . LYS A 1 94 ? 20.825 -20.256 -10.163 1.00 45.31 94 LYS A CA 1
ATOM 742 C C . LYS A 1 94 ? 21.895 -19.510 -10.964 1.00 45.31 94 LYS A C 1
ATOM 744 O O . LYS A 1 94 ? 22.579 -20.154 -11.747 1.00 45.31 94 LYS A O 1
ATO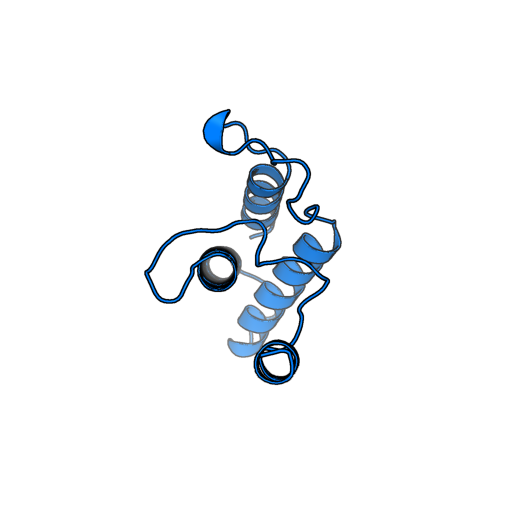M 749 N N . MET A 1 95 ? 22.085 -18.206 -10.738 1.00 48.34 95 MET A N 1
ATOM 750 C CA . MET A 1 95 ? 23.084 -17.412 -11.473 1.00 48.34 95 MET A CA 1
ATOM 751 C C . MET A 1 95 ? 24.521 -17.797 -11.092 1.00 48.34 95 MET A C 1
ATOM 753 O O . MET A 1 95 ? 25.356 -17.951 -11.973 1.00 48.34 95 MET A O 1
ATOM 757 N N . LYS A 1 96 ? 24.798 -18.080 -9.809 1.00 48.22 96 LYS A N 1
ATOM 758 C CA . LYS A 1 96 ? 26.139 -18.510 -9.356 1.00 48.22 96 LYS A CA 1
ATOM 759 C C . LYS A 1 96 ? 26.573 -19.905 -9.828 1.00 48.22 96 LYS A C 1
ATOM 761 O O . LYS A 1 96 ? 27.721 -20.267 -9.623 1.00 48.22 96 LYS A O 1
ATOM 766 N N . LYS A 1 97 ? 25.672 -20.707 -10.406 1.00 45.56 97 LYS A N 1
ATOM 767 C CA . LYS A 1 97 ? 25.988 -22.062 -10.896 1.00 45.56 97 LYS A CA 1
ATOM 768 C C . LYS A 1 97 ? 26.296 -22.101 -12.399 1.00 45.56 97 LYS A C 1
ATOM 770 O O . LYS A 1 97 ? 26.625 -23.163 -12.912 1.00 45.56 97 LYS A O 1
ATOM 775 N N . ALA A 1 98 ? 26.134 -20.972 -13.089 1.00 47.59 98 ALA A N 1
ATOM 776 C CA . ALA A 1 98 ? 26.361 -20.829 -14.526 1.00 47.59 98 ALA A CA 1
ATOM 777 C C . ALA A 1 98 ? 27.630 -20.016 -14.854 1.00 47.59 98 ALA A C 1
ATOM 779 O O . ALA A 1 98 ? 27.805 -19.619 -16.003 1.00 47.59 98 ALA A O 1
ATOM 780 N N . MET A 1 99 ? 28.481 -19.764 -13.854 1.00 42.31 99 MET A N 1
ATOM 781 C CA . MET A 1 99 ? 29.795 -19.135 -13.999 1.00 42.31 99 MET A CA 1
ATOM 782 C C . MET A 1 99 ? 30.887 -20.131 -13.627 1.00 42.31 99 MET A C 1
ATOM 784 O O . MET A 1 99 ? 30.655 -20.896 -12.661 1.00 42.31 99 MET A O 1
#

Radius of gyration: 16.04 Å; chains: 1; bounding box: 42×32×40 Å

Organism: NCBI:txid210454

Sequence (99 aa):
AASILKEYFMNLRYPTDEHRVRKEDTVPITTRQLEALIRLSQARAKACLRDYVLEEDALDVVELMSKSVEQVHQDELGRTDRGRGGAGGTSQRKMKKAM

=== Feature glossary ===
The record interleaves many kinds of information about one protein. Here is each kind framed as the question it answers.

Q: Are the domains correctly placed relative to each other?
A: Predicted aligned error is AlphaFold's pairwise confidence. Unlike pLDDT (per-residue), PAE is per-residue-pair and captures whether two parts of the structure are correctly placed relative to each other. Units are ångströms of expected positional error.

Q: Which residues are in helices, strands, or loops?
A: Eight-state secondary structure (DSSP): H is the canonical α-helix, G the tighter 3₁₀-helix, I the wider π-helix; E/B are β-structure, T and S are turns and bends, and '-' is everything else. DSSP derives these from the pattern of main-chain N–H···O=C hydrogen bonds, not from the sequence.

Q: What if only a Cα trace is available?
A: P-SEA three-state annotation labels each residue as helix, strand, or coil based purely on the geometry of the Cα trace. It serves as a fallback when the full backbone (and thus DSSP) is unavailable.

Q: What are the backbone torsion angles?
A: φ (phi) and ψ (psi) are the two rotatable backbone dihedrals per residue: φ is the C(i-1)–N–Cα–C torsion, ψ is the N–Cα–C–N(i+1) torsion, both in degrees on (−180°, 180°]. α-helical residues cluster near (−60°, −45°); β-strand residues near (−120°, +130°). A Ramachandran plot is simply a scatter of (φ, ψ) for every residue.

Q: What known structures does this most resemble?
A: Structural nearest neighbors (via Foldseek easy-search vs the PDB). Reported per hit: target PDB id, E-value, and alignment TM-score. A TM-score above ~0.5 is the conventional threshold for 'same fold'.

Q: What family and function is it annotated with?
A: Database cross-references. InterPro integrates a dozen domain/family signature databases into unified entries with residue-range hits. GO terms attach function/process/location labels with evidence codes. CATH codes position the fold in a four-level structural taxonomy. Organism is the NCBI-taxonomy species name.

Q: Which residues are buried vs exposed?
A: Solvent accessibility: the surface area of each residue that a 1.4 Å water probe can touch, in Å². When only backbone atoms are present the absolute values are lower than full-atom SASA (side chains contribute most of the area) and are flagged as backbone-only.

Q: What do the diagnostic plots show?
A: Three diagnostic plots accompany the record. The Cα contact map visualizes the tertiary structure as a 2D adjacency matrix (8 Å cutoff, sequence-local contacts suppressed). The Ramachandran plot shows the distribution of backbone (φ, ψ) torsions, with points in the α and β basins reflecting secondary structure content. The PAE plot shows AlphaFold's inter-residue confidence as a color matrix.

Q: What is the amino-acid chain?
A: The amino-acid sequence is the protein's primary structure: the linear order of residues from the N-terminus to the C-terminus, written in one-letter code. Everything else here — the 3D coordinates, the secondary structure, the domain annotations — is ultimately a consequence of this string.

Q: What do the rendered images show?
A: The six renders are orthographic views along the three Cartesian axes in both directions. Representation (cartoon, sticks, or surface) and color scheme (sequence-rainbow or by-chain) vary across proteins so the training set covers all the common visualization conventions.

Q: Where is each backbone atom in 3D?
A: The mmCIF table is the protein's shape written out atom by atom. For each backbone N, Cα, C, and carbonyl O, it records an (x, y, z) coordinate triple in Å plus the residue type, chain letter, and residue number.

Q: How mobile is each atom in the crystal?
A: For experimental (PDB) structures, the B-factor (temperature factor) quantifies the positional spread of each atom in the crystal — a combination of thermal vibration and static disorder — in units of Å². High B-factors mark flexible loops or poorly resolved regions; low B-factors mark the rigid, well-ordered core.

Q: How big and how compact is the whole molecule?
A: Three whole-structure scalars: the radius of gyration (RMS distance of 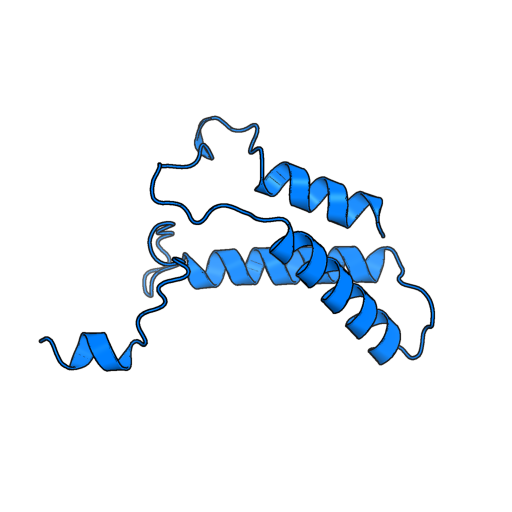Cα from centroid, in Å), the count of Cα–Cα contacts (pairs closer than 8 Å and separated by more than four residues in sequence — i.e. tertiary, not local, contacts), and the bounding-box dimensions. Together they distinguish compact globular folds from extended fibres or disordered chains.

Q: What does the local fold look like, residue by residue?
A: A 3Di character summarizes, for each residue, the relative orientation of the Cα frame of its nearest spatial neighbor. Because it encodes fold topology rather than chemistry, 3Di alignments detect remote structural similarity that sequence alignment misses.

Q: How confident is the AlphaFold model at each residue?
A: For AlphaFold models, the B-factor field carries pLDDT — the model's own estimate of local accuracy on a 0–100 scale. Regions with pLDDT<50 should be treated as essentially unmodeled; they often correspond to intrinsically disordered segments.